Protein AF-A0A930TSE5-F1 (afdb_monomer_lite)

Structure (mmCIF, N/CA/C/O backbone):
data_AF-A0A930TSE5-F1
#
_entry.id   AF-A0A930TSE5-F1
#
loop_
_atom_site.group_PDB
_atom_site.id
_atom_site.type_symbol
_atom_site.label_atom_id
_atom_site.label_alt_id
_atom_site.label_comp_id
_atom_site.label_asym_id
_atom_site.label_entity_id
_atom_site.label_seq_id
_atom_site.pdbx_PDB_ins_code
_atom_site.Cartn_x
_atom_site.Cartn_y
_atom_site.Cartn_z
_atom_site.occupancy
_atom_site.B_iso_or_equiv
_atom_site.auth_seq_id
_atom_site.auth_comp_id
_atom_site.auth_asym_id
_atom_site.auth_atom_id
_atom_site.pdbx_PDB_model_num
ATOM 1 N N . MET A 1 1 ? -31.398 3.972 32.394 1.00 41.81 1 MET A N 1
ATOM 2 C CA . MET A 1 1 ? -30.567 5.090 31.892 1.00 41.81 1 MET A CA 1
ATOM 3 C C . MET A 1 1 ? -29.124 4.857 32.327 1.00 41.81 1 MET A C 1
ATOM 5 O O . MET A 1 1 ? -28.776 5.190 33.451 1.00 41.81 1 MET A O 1
ATOM 9 N N . ALA A 1 2 ? -28.310 4.205 31.492 1.00 46.47 2 ALA A N 1
ATOM 10 C CA . ALA A 1 2 ? -26.888 3.997 31.769 1.00 46.47 2 ALA A CA 1
ATOM 11 C C . ALA A 1 2 ? -26.0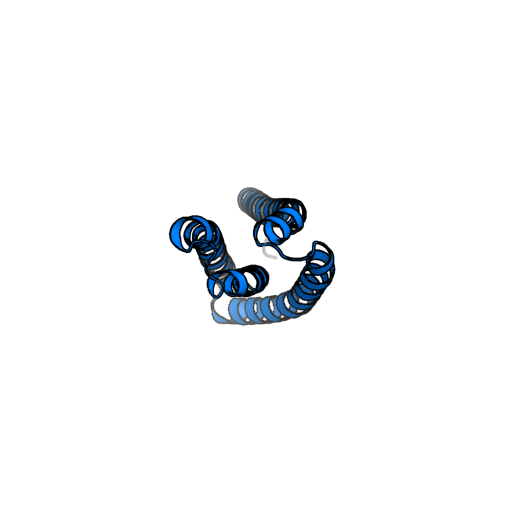93 5.172 31.181 1.00 46.47 2 ALA A C 1
ATOM 13 O O . ALA A 1 2 ? -26.254 5.499 30.006 1.00 46.47 2 ALA A O 1
ATOM 14 N N . ARG A 1 3 ? -25.281 5.841 32.004 1.00 47.66 3 ARG A N 1
ATOM 15 C CA . ARG A 1 3 ? -24.413 6.940 31.567 1.00 47.66 3 ARG A CA 1
ATOM 16 C C . ARG A 1 3 ? -23.347 6.387 30.618 1.00 47.66 3 ARG A C 1
ATOM 18 O O . ARG A 1 3 ? -22.426 5.710 31.063 1.00 47.66 3 ARG A O 1
ATOM 25 N N . MET A 1 4 ? -23.460 6.679 29.325 1.00 54.41 4 MET A N 1
ATOM 26 C CA . MET A 1 4 ? -22.349 6.505 28.392 1.00 54.41 4 MET A CA 1
ATOM 27 C C . MET A 1 4 ? -21.345 7.629 28.658 1.00 54.41 4 MET A C 1
ATOM 29 O O . MET A 1 4 ? -21.477 8.729 28.125 1.00 54.41 4 MET A O 1
ATOM 33 N N . ASN A 1 5 ? -20.365 7.382 29.529 1.00 55.62 5 ASN A N 1
ATOM 34 C CA . ASN A 1 5 ? -19.190 8.242 29.634 1.00 55.62 5 ASN A CA 1
ATOM 35 C C . ASN A 1 5 ? -18.423 8.149 28.305 1.00 55.62 5 ASN A C 1
ATOM 37 O O . ASN A 1 5 ? -17.616 7.244 28.112 1.00 55.62 5 ASN A O 1
ATOM 41 N N . GLY A 1 6 ? -18.702 9.063 27.376 1.00 64.19 6 GLY A N 1
ATOM 42 C CA . GLY A 1 6 ? -18.017 9.189 26.089 1.00 64.19 6 GLY A CA 1
ATOM 43 C C . GLY A 1 6 ? -16.606 9.757 26.241 1.00 64.19 6 GLY A C 1
ATOM 44 O O . GLY A 1 6 ? -16.307 10.821 25.709 1.00 64.19 6 GLY A O 1
ATOM 45 N N . GLN A 1 7 ? -15.742 9.089 27.008 1.00 76.12 7 GLN A N 1
ATOM 46 C CA . GLN A 1 7 ? -14.323 9.426 27.042 1.00 76.12 7 GLN A CA 1
ATOM 47 C C . GLN A 1 7 ? -13.678 8.917 25.753 1.00 76.12 7 GLN A C 1
ATOM 49 O O . GLN A 1 7 ? -13.564 7.715 25.525 1.00 76.12 7 GLN A O 1
ATOM 54 N N . ILE A 1 8 ? -13.286 9.854 24.893 1.00 78.31 8 ILE A N 1
ATOM 55 C CA . ILE A 1 8 ? -12.527 9.565 23.677 1.00 78.31 8 ILE A CA 1
ATOM 56 C C . ILE A 1 8 ? -11.220 8.884 24.089 1.00 78.31 8 ILE A C 1
ATOM 58 O O . ILE A 1 8 ? -10.443 9.423 24.879 1.00 78.31 8 ILE A O 1
ATOM 62 N N . LEU A 1 9 ? -10.967 7.698 23.537 1.00 83.75 9 LEU A N 1
ATOM 63 C CA . LEU A 1 9 ? -9.733 6.947 23.754 1.00 83.75 9 LEU A CA 1
ATOM 64 C C . LEU A 1 9 ? -8.613 7.552 22.900 1.00 83.75 9 LEU A C 1
ATOM 66 O O . LEU A 1 9 ? -8.210 6.989 21.886 1.00 83.75 9 LEU A O 1
ATOM 70 N N . TRP A 1 10 ? -8.116 8.721 23.309 1.00 86.81 10 TRP A N 1
ATOM 71 C CA . TRP A 1 10 ? -7.123 9.504 22.566 1.00 86.81 10 TRP A CA 1
ATOM 72 C C . TRP A 1 10 ? -5.882 8.704 22.170 1.00 86.81 10 TRP A C 1
ATOM 74 O O . TRP A 1 10 ? -5.376 8.883 21.069 1.00 86.81 10 TRP A O 1
ATOM 84 N N . LEU A 1 11 ? -5.430 7.772 23.013 1.00 84.81 11 LEU A N 1
ATOM 85 C CA . LEU A 1 11 ? -4.296 6.907 22.686 1.00 84.81 11 LEU A CA 1
ATOM 86 C C . LEU A 1 11 ? -4.570 6.011 21.465 1.00 84.81 11 LEU A C 1
ATOM 88 O O . LEU A 1 11 ? -3.692 5.829 20.628 1.00 84.81 11 LEU A O 1
ATOM 92 N N . GLN A 1 12 ? -5.793 5.487 21.329 1.00 82.00 12 GLN A N 1
ATOM 93 C CA . GLN A 1 12 ? -6.185 4.689 20.163 1.00 82.00 12 GLN A CA 1
ATOM 94 C C . GLN A 1 12 ? -6.314 5.560 18.914 1.00 82.00 12 GLN A C 1
ATOM 96 O O . GLN A 1 12 ? -5.891 5.145 17.841 1.00 82.00 12 GLN A O 1
ATOM 101 N N . VAL A 1 13 ? -6.842 6.780 19.058 1.00 86.44 13 VAL A N 1
ATOM 102 C CA . VAL A 1 13 ? -6.933 7.749 17.955 1.00 86.44 13 VAL A CA 1
ATOM 103 C C . VAL A 1 13 ? -5.541 8.079 17.419 1.00 86.44 13 VAL A C 1
ATOM 105 O O . VAL A 1 13 ? -5.310 7.965 16.220 1.00 86.44 13 VAL A O 1
ATOM 108 N N . TRP A 1 14 ? -4.591 8.403 18.300 1.00 89.62 14 TRP A N 1
ATOM 109 C CA . TRP A 1 14 ? -3.199 8.644 17.913 1.00 89.62 14 TRP A CA 1
ATOM 110 C C . TRP A 1 14 ? -2.547 7.412 17.280 1.00 89.62 14 TRP A C 1
ATOM 112 O O . TRP A 1 14 ? -1.845 7.550 16.281 1.00 89.62 14 TRP A O 1
ATOM 122 N N . GLY A 1 15 ? -2.819 6.211 17.800 1.00 88.38 15 GLY A N 1
ATOM 123 C CA . GLY A 1 15 ? -2.357 4.961 17.194 1.00 88.38 15 GLY A CA 1
ATOM 124 C C . GLY A 1 15 ? -2.856 4.780 15.757 1.00 88.38 15 GLY A C 1
ATOM 125 O O . GLY A 1 15 ? -2.061 4.494 14.866 1.00 88.38 15 GLY A O 1
ATOM 126 N N . LEU A 1 16 ? -4.148 5.017 15.510 1.00 86.00 16 LEU A N 1
ATOM 127 C CA . LEU A 1 16 ? -4.735 4.945 14.168 1.00 86.00 16 LEU A CA 1
ATOM 128 C C . LEU A 1 16 ? -4.144 6.000 13.225 1.00 86.00 16 LEU A C 1
ATOM 130 O O . LEU A 1 16 ? -3.836 5.681 12.079 1.00 86.00 16 LEU A O 1
ATOM 134 N N . VAL A 1 17 ? -3.935 7.229 13.709 1.00 91.12 17 VAL A N 1
ATOM 135 C CA . VAL A 1 17 ? -3.305 8.302 12.922 1.00 91.12 17 VAL A CA 1
ATOM 136 C C . VAL A 1 17 ? -1.883 7.923 12.512 1.00 91.12 17 VAL A C 1
ATOM 138 O O . VAL A 1 17 ? -1.518 8.117 11.356 1.00 91.12 17 VAL A O 1
ATOM 141 N N . LEU A 1 18 ? -1.088 7.358 13.424 1.00 91.56 18 LEU A N 1
ATOM 142 C CA . LEU A 1 18 ? 0.280 6.934 13.117 1.00 91.56 18 LEU A CA 1
ATOM 143 C C . LEU A 1 18 ? 0.313 5.807 12.083 1.00 91.56 18 LEU A C 1
ATOM 145 O O . LEU A 1 18 ? 1.106 5.871 11.146 1.00 91.56 18 LEU A O 1
ATOM 149 N N . VAL A 1 19 ? -0.561 4.807 12.224 1.00 86.06 19 VAL A N 1
ATOM 150 C CA . VAL A 1 19 ? -0.658 3.700 11.261 1.00 86.06 19 VAL A CA 1
ATOM 151 C C . VAL A 1 19 ? -1.066 4.221 9.883 1.00 86.06 19 VAL A C 1
ATOM 153 O O . VAL A 1 19 ? -0.387 3.936 8.900 1.00 86.06 19 VAL A O 1
ATOM 156 N N . GLN A 1 20 ? -2.110 5.051 9.805 1.00 89.69 20 GLN A N 1
ATOM 157 C CA . GLN A 1 20 ? -2.546 5.635 8.536 1.00 89.69 20 GLN A CA 1
ATOM 158 C C . GLN A 1 20 ? -1.466 6.529 7.917 1.00 89.69 20 GLN A C 1
ATOM 160 O O . GLN A 1 20 ? -1.251 6.500 6.706 1.00 89.69 20 GLN A O 1
ATOM 165 N N . GLY A 1 21 ? -0.762 7.304 8.744 1.00 91.31 21 GLY A N 1
ATOM 166 C CA . GLY A 1 21 ? 0.354 8.138 8.310 1.00 91.31 21 GLY A CA 1
ATOM 167 C C . GLY A 1 21 ? 1.495 7.315 7.714 1.00 91.31 21 GLY A C 1
ATOM 168 O O . GLY A 1 21 ? 2.013 7.675 6.661 1.00 91.31 21 GLY A O 1
ATOM 169 N N . ALA A 1 22 ? 1.851 6.186 8.332 1.00 87.88 22 ALA A N 1
ATOM 170 C CA . ALA A 1 22 ? 2.873 5.280 7.813 1.00 87.88 22 ALA A CA 1
ATOM 171 C C . ALA A 1 22 ? 2.472 4.651 6.466 1.00 87.88 22 ALA A C 1
ATOM 173 O O . ALA A 1 22 ? 3.292 4.606 5.546 1.00 87.88 22 ALA A O 1
ATOM 174 N N . ILE A 1 23 ? 1.212 4.224 6.319 1.00 84.62 23 ILE A N 1
ATOM 175 C CA . ILE A 1 23 ? 0.685 3.681 5.055 1.00 84.62 23 ILE A CA 1
ATOM 176 C C . ILE A 1 23 ? 0.753 4.749 3.954 1.00 84.62 23 ILE A C 1
ATOM 178 O O . ILE A 1 23 ? 1.320 4.508 2.888 1.00 84.62 23 ILE A O 1
ATOM 182 N N . ALA A 1 24 ? 0.259 5.959 4.234 1.00 88.62 24 ALA A N 1
ATOM 183 C CA . ALA A 1 24 ? 0.276 7.068 3.282 1.00 88.62 24 ALA A CA 1
ATOM 184 C C . ALA A 1 24 ? 1.704 7.477 2.884 1.00 88.62 24 ALA A C 1
ATOM 186 O O . ALA A 1 24 ? 1.981 7.689 1.703 1.00 88.62 24 ALA A O 1
ATOM 187 N N . LEU A 1 25 ? 2.626 7.547 3.849 1.00 88.69 25 LEU A N 1
ATOM 188 C CA . LEU A 1 25 ? 4.035 7.847 3.592 1.00 88.69 25 LEU A CA 1
ATOM 189 C C . 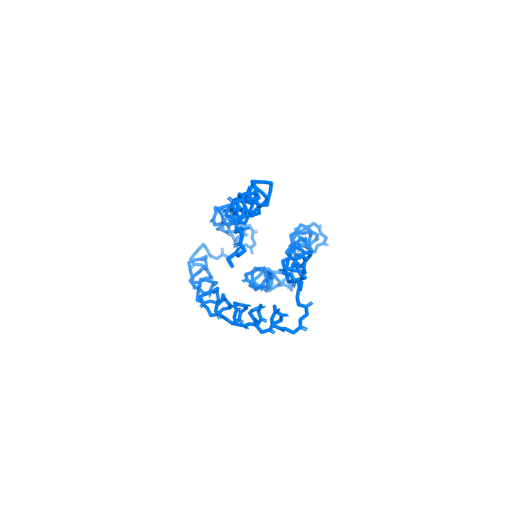LEU A 1 25 ? 4.660 6.799 2.660 1.00 88.69 25 LEU A C 1
ATOM 191 O O . LEU A 1 25 ? 5.334 7.158 1.696 1.00 88.69 25 LEU A O 1
ATOM 195 N N . THR A 1 26 ? 4.407 5.516 2.926 1.00 85.19 26 THR A N 1
ATOM 196 C CA . THR A 1 26 ? 4.927 4.409 2.111 1.00 85.19 26 THR A CA 1
ATOM 197 C C . THR A 1 26 ? 4.413 4.502 0.675 1.00 85.19 26 THR A C 1
ATOM 199 O O . THR A 1 26 ? 5.202 4.384 -0.259 1.00 85.19 26 THR A O 1
ATOM 202 N N . TRP A 1 27 ? 3.126 4.806 0.488 1.00 85.69 27 TRP A N 1
ATOM 203 C CA . TRP A 1 27 ? 2.527 4.998 -0.835 1.00 85.69 27 TRP A CA 1
ATOM 204 C C . TRP A 1 27 ? 3.156 6.161 -1.618 1.00 85.69 27 TRP A C 1
ATOM 206 O O . TRP A 1 27 ? 3.450 6.025 -2.808 1.00 85.69 27 TRP A O 1
ATOM 216 N N . VAL A 1 28 ? 3.407 7.298 -0.959 1.00 89.31 28 VAL A N 1
ATOM 217 C CA . VAL A 1 28 ? 4.059 8.457 -1.592 1.00 89.31 28 VAL A CA 1
ATOM 218 C C . VAL A 1 28 ? 5.485 8.116 -2.016 1.00 89.31 28 VAL A C 1
ATOM 220 O O . VAL A 1 28 ? 5.861 8.382 -3.156 1.00 89.31 28 VAL A O 1
ATOM 223 N N . ILE A 1 29 ? 6.269 7.501 -1.125 1.00 86.56 29 ILE A N 1
ATOM 224 C CA . ILE A 1 29 ? 7.638 7.066 -1.432 1.00 86.56 29 ILE A CA 1
ATOM 225 C C . ILE A 1 29 ? 7.613 6.101 -2.620 1.00 86.56 29 ILE A C 1
ATOM 227 O O . ILE A 1 29 ? 8.354 6.290 -3.580 1.00 86.56 29 ILE A O 1
ATOM 231 N N . TYR A 1 30 ? 6.719 5.116 -2.602 1.00 83.00 30 TYR A N 1
ATOM 232 C CA . TYR A 1 30 ? 6.573 4.159 -3.690 1.00 83.00 30 TYR A CA 1
ATOM 233 C C . TYR A 1 30 ? 6.320 4.839 -5.044 1.00 83.00 30 TYR A C 1
ATOM 235 O O . TYR A 1 30 ? 7.056 4.595 -5.998 1.00 83.00 30 TYR A O 1
ATOM 243 N N . ASN A 1 31 ? 5.352 5.757 -5.115 1.00 86.25 31 ASN A N 1
ATOM 244 C CA . ASN A 1 31 ? 5.027 6.475 -6.352 1.00 86.25 31 ASN A CA 1
ATOM 245 C C . ASN A 1 31 ? 6.211 7.284 -6.900 1.00 86.25 31 ASN A C 1
ATOM 247 O O . ASN A 1 31 ? 6.384 7.365 -8.115 1.00 86.25 31 ASN A O 1
ATOM 251 N N . LEU A 1 32 ? 7.028 7.865 -6.017 1.00 86.19 32 LEU A N 1
ATOM 252 C CA . LEU A 1 32 ? 8.204 8.642 -6.412 1.00 86.19 32 LEU A CA 1
ATOM 253 C C . LEU A 1 32 ? 9.317 7.757 -6.985 1.00 86.19 32 LEU A C 1
ATOM 255 O O . LEU A 1 32 ? 9.921 8.121 -7.989 1.00 86.19 32 LEU A O 1
ATOM 259 N N . TYR A 1 33 ? 9.575 6.597 -6.377 1.00 83.75 33 TYR A N 1
ATOM 260 C CA . TYR A 1 33 ? 10.706 5.739 -6.747 1.00 83.75 33 TYR A CA 1
ATOM 261 C C . TYR A 1 33 ? 10.362 4.630 -7.750 1.00 83.75 33 TYR A C 1
ATOM 263 O O . TYR A 1 33 ? 11.273 4.007 -8.293 1.00 83.75 33 TYR A O 1
ATOM 271 N N . LEU A 1 34 ? 9.082 4.376 -8.039 1.00 82.81 34 LEU A N 1
ATOM 272 C CA . LEU A 1 34 ? 8.657 3.311 -8.953 1.00 82.81 34 LEU A CA 1
ATOM 273 C C . LEU A 1 34 ? 9.274 3.456 -10.353 1.00 82.81 34 LEU A C 1
ATOM 275 O O . LEU A 1 34 ? 9.785 2.484 -10.914 1.00 82.81 34 LEU A O 1
ATOM 279 N N . ALA A 1 35 ? 9.242 4.666 -10.918 1.00 82.56 35 ALA A N 1
ATOM 280 C CA . ALA A 1 35 ? 9.800 4.933 -12.242 1.00 82.56 35 ALA A CA 1
ATOM 281 C C . ALA A 1 35 ? 11.322 4.713 -12.270 1.00 82.56 35 ALA A C 1
ATOM 283 O O . ALA A 1 35 ? 11.835 4.048 -13.173 1.00 82.56 35 ALA A O 1
ATOM 284 N N . ASP A 1 36 ? 12.035 5.198 -11.250 1.00 81.38 36 ASP A N 1
ATOM 285 C CA . ASP A 1 36 ? 13.482 5.009 -11.114 1.00 81.38 36 ASP A CA 1
ATOM 286 C C . ASP A 1 36 ? 13.845 3.527 -10.958 1.00 81.38 36 ASP A C 1
ATOM 288 O O . ASP A 1 36 ? 14.795 3.052 -11.580 1.00 81.38 36 ASP A O 1
ATOM 292 N N . LEU A 1 37 ? 13.049 2.763 -10.207 1.00 77.56 37 LEU A N 1
ATOM 293 C CA . LEU A 1 37 ? 13.225 1.321 -10.068 1.00 77.56 37 LEU A CA 1
ATOM 294 C C . LEU A 1 37 ? 13.048 0.616 -11.423 1.00 77.56 37 LEU A C 1
ATOM 296 O O . LEU A 1 37 ? 13.896 -0.167 -11.838 1.00 77.56 37 LEU A O 1
ATOM 300 N N . LEU A 1 38 ? 11.987 0.931 -12.171 1.00 77.88 38 LEU A N 1
ATOM 301 C CA . LEU A 1 38 ? 11.742 0.347 -13.495 1.00 77.88 38 LEU A CA 1
ATOM 302 C C . LEU A 1 38 ? 12.897 0.627 -14.470 1.00 77.88 38 LEU A C 1
ATOM 304 O O . LEU A 1 38 ? 13.342 -0.292 -15.165 1.00 77.88 38 LEU A O 1
ATOM 308 N N . THR A 1 39 ? 13.422 1.857 -14.492 1.00 78.12 39 THR A N 1
ATOM 309 C CA . THR A 1 39 ? 14.546 2.213 -15.377 1.00 78.12 39 THR A CA 1
ATOM 310 C C . THR A 1 39 ? 15.848 1.511 -15.009 1.00 78.12 39 THR A C 1
ATOM 312 O O . THR A 1 39 ? 16.535 1.027 -15.910 1.00 78.12 39 THR A O 1
ATOM 315 N N . GLN A 1 40 ? 16.164 1.367 -13.717 1.00 74.38 40 GLN A N 1
ATOM 316 C CA . GLN A 1 40 ? 17.344 0.622 -13.256 1.00 74.38 40 GLN A CA 1
ATOM 317 C C . GLN A 1 40 ? 17.314 -0.847 -13.694 1.00 74.38 40 GLN A C 1
ATOM 319 O O . GLN A 1 40 ? 18.353 -1.431 -13.998 1.00 74.38 40 GLN A O 1
ATOM 324 N N . PHE A 1 41 ? 16.121 -1.432 -13.807 1.00 68.69 41 PHE A N 1
ATOM 325 C CA . PHE A 1 41 ? 15.928 -2.793 -14.309 1.00 68.69 41 PHE A CA 1
ATOM 326 C C . PHE A 1 41 ? 15.752 -2.869 -15.837 1.00 68.69 41 PHE A C 1
ATOM 328 O O . PHE A 1 41 ? 15.477 -3.939 -16.386 1.00 68.69 41 PHE A O 1
ATOM 335 N N . GLY A 1 42 ? 15.944 -1.751 -16.543 1.00 71.00 42 GLY A N 1
ATOM 336 C CA . GLY A 1 42 ? 15.913 -1.648 -18.002 1.00 71.00 42 GLY A CA 1
ATOM 337 C C . GLY A 1 42 ? 14.509 -1.644 -18.608 1.00 71.00 42 GLY A C 1
ATOM 338 O O . GLY A 1 42 ? 14.370 -1.915 -19.805 1.00 71.00 42 GLY A O 1
ATOM 339 N N . PHE A 1 43 ? 13.462 -1.429 -17.807 1.00 74.50 43 PHE A N 1
ATOM 340 C CA . PHE A 1 43 ? 12.088 -1.312 -18.288 1.00 74.50 43 PHE A CA 1
ATOM 341 C C . PHE A 1 43 ? 11.761 0.117 -18.749 1.00 74.50 43 PHE A C 1
ATOM 343 O O . PHE A 1 43 ? 12.321 1.083 -18.229 1.00 74.50 43 PHE A O 1
ATOM 350 N N . PRO A 1 44 ? 10.831 0.277 -19.709 1.00 78.25 44 PRO A N 1
ATOM 351 C CA . PRO A 1 44 ? 10.335 1.591 -20.099 1.00 78.25 44 PRO A CA 1
ATOM 352 C C . PRO A 1 44 ? 9.618 2.285 -18.936 1.00 78.25 44 PRO A C 1
ATOM 354 O O . PRO A 1 44 ? 8.742 1.689 -18.310 1.00 78.25 44 PRO A O 1
ATOM 357 N N . VAL A 1 45 ? 9.895 3.576 -18.726 1.00 78.94 45 VAL A N 1
ATOM 358 C CA . VAL A 1 45 ? 9.170 4.433 -17.759 1.00 78.94 45 VAL A CA 1
ATOM 359 C C . VAL A 1 45 ? 7.659 4.419 -18.011 1.00 78.94 45 VAL A C 1
ATOM 361 O O . VAL A 1 45 ? 6.867 4.476 -17.077 1.00 78.94 45 VAL A O 1
ATOM 364 N N . ALA A 1 46 ? 7.249 4.264 -19.274 1.00 81.19 46 ALA A N 1
ATOM 365 C CA . ALA A 1 46 ? 5.848 4.171 -19.675 1.00 81.19 46 ALA A CA 1
ATOM 366 C C . ALA A 1 46 ? 5.090 2.982 -19.050 1.00 81.19 46 ALA A C 1
ATOM 368 O O . ALA A 1 46 ? 3.863 2.988 -19.069 1.00 81.19 46 ALA A O 1
ATOM 369 N N . LEU A 1 47 ? 5.784 1.980 -18.489 1.00 79.19 47 LEU A N 1
ATOM 370 C CA . LEU A 1 47 ? 5.150 0.880 -17.754 1.00 79.19 47 LEU A CA 1
ATOM 371 C C . LEU A 1 47 ? 4.730 1.263 -16.328 1.00 79.19 47 LEU A C 1
ATOM 373 O O . LEU A 1 47 ? 3.883 0.576 -15.765 1.00 79.19 47 LEU A O 1
ATOM 377 N N . ALA A 1 48 ? 5.246 2.356 -15.756 1.00 81.19 48 ALA A N 1
ATOM 378 C CA . ALA A 1 48 ? 4.864 2.793 -14.411 1.00 81.19 48 ALA A CA 1
ATOM 379 C C . ALA A 1 48 ? 3.380 3.187 -14.339 1.00 81.19 48 ALA A C 1
ATOM 381 O O . ALA A 1 48 ? 2.672 2.805 -13.414 1.00 81.19 48 ALA A O 1
ATOM 382 N N . THR A 1 49 ? 2.887 3.908 -15.351 1.00 83.62 49 THR A N 1
ATOM 383 C CA . THR A 1 49 ? 1.495 4.374 -15.414 1.00 83.62 49 THR A CA 1
ATOM 384 C C . THR A 1 49 ? 0.469 3.232 -15.424 1.00 83.62 49 THR A C 1
ATOM 386 O O . THR A 1 49 ? -0.407 3.241 -14.562 1.00 83.62 49 THR A O 1
ATOM 389 N N . PRO A 1 50 ? 0.531 2.237 -16.335 1.00 84.50 50 PRO A N 1
ATOM 390 C CA . PRO A 1 50 ? -0.421 1.130 -16.320 1.00 84.50 50 PRO A CA 1
ATOM 391 C C . PRO A 1 50 ? -0.294 0.260 -15.063 1.00 84.50 50 PRO A C 1
ATOM 393 O O . PRO A 1 50 ? -1.307 -0.270 -14.615 1.00 84.50 50 PRO A O 1
ATOM 396 N N . LEU A 1 51 ? 0.904 0.141 -14.473 1.00 82.50 51 LEU A N 1
ATOM 397 C CA . LEU A 1 51 ? 1.099 -0.590 -13.218 1.00 82.50 51 LEU A CA 1
ATOM 398 C C . LEU A 1 51 ? 0.361 0.097 -12.061 1.00 82.50 51 LEU A C 1
ATOM 400 O O . LEU A 1 51 ? -0.464 -0.532 -11.408 1.00 82.50 51 LEU A O 1
ATOM 404 N N . LEU A 1 52 ? 0.561 1.406 -11.884 1.00 84.56 52 LEU A N 1
ATOM 405 C CA . LEU A 1 52 ? -0.140 2.190 -10.863 1.00 84.56 52 LEU A CA 1
ATOM 406 C C . LEU A 1 52 ? -1.658 2.161 -11.058 1.00 84.56 52 LEU A C 1
ATOM 408 O O . LEU A 1 52 ? -2.402 2.034 -10.089 1.00 84.56 52 LEU A O 1
ATOM 412 N N . VAL A 1 53 ? -2.143 2.261 -12.300 1.00 87.94 53 VAL A N 1
ATOM 413 C CA . VAL A 1 53 ? -3.585 2.174 -12.586 1.00 87.94 53 VAL A CA 1
ATOM 414 C C . VAL A 1 53 ? -4.139 0.807 -12.183 1.00 87.94 53 VAL A C 1
ATOM 416 O O . VAL A 1 53 ? -5.188 0.745 -11.544 1.00 87.94 53 VAL A O 1
ATOM 419 N N . LEU A 1 54 ? -3.433 -0.278 -12.513 1.00 86.00 54 LEU A N 1
ATOM 420 C CA . LEU A 1 54 ? -3.825 -1.629 -12.116 1.00 86.00 54 LEU A CA 1
ATOM 421 C C . LEU A 1 54 ? -3.860 -1.776 -10.589 1.00 86.00 54 LEU A C 1
ATOM 423 O O . LEU A 1 54 ? -4.834 -2.303 -10.058 1.00 86.00 54 LEU A O 1
ATOM 427 N N . GLU A 1 55 ? -2.843 -1.279 -9.888 1.00 84.31 55 GLU A N 1
ATOM 428 C CA . GLU A 1 55 ? -2.777 -1.313 -8.424 1.00 84.31 55 GLU A CA 1
ATOM 429 C C . GLU A 1 55 ? -3.930 -0.540 -7.775 1.00 84.31 55 GLU A C 1
ATOM 431 O O . GLU A 1 55 ? -4.550 -1.042 -6.844 1.00 84.31 55 GLU A O 1
ATOM 436 N N . ASN A 1 56 ? -4.292 0.634 -8.301 1.00 88.19 56 ASN A N 1
ATOM 437 C CA . ASN A 1 56 ? -5.430 1.402 -7.786 1.00 88.19 56 ASN A CA 1
ATOM 438 C C . ASN A 1 56 ? -6.769 0.679 -8.014 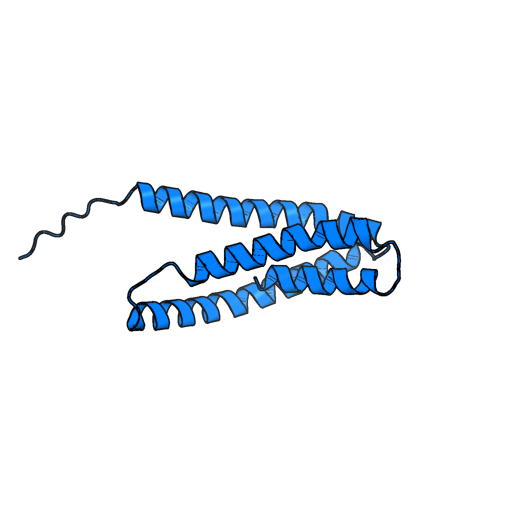1.00 88.19 56 ASN A C 1
ATOM 440 O O . ASN A 1 56 ? -7.644 0.714 -7.151 1.00 88.19 56 ASN A O 1
ATOM 444 N N . ILE A 1 57 ? -6.936 -0.000 -9.155 1.00 88.88 57 ILE A N 1
ATOM 445 C CA . ILE A 1 57 ? -8.124 -0.828 -9.415 1.00 88.88 57 ILE A CA 1
ATOM 446 C C . ILE A 1 57 ? -8.177 -2.003 -8.434 1.00 88.88 57 ILE A C 1
ATOM 448 O O . ILE A 1 57 ? -9.240 -2.292 -7.886 1.00 88.88 57 ILE A O 1
ATOM 452 N N . LEU A 1 58 ? -7.043 -2.669 -8.197 1.00 84.62 58 LEU A N 1
ATOM 453 C CA . LEU A 1 58 ? -6.950 -3.754 -7.221 1.00 84.62 58 LEU A CA 1
ATOM 454 C C . LEU A 1 58 ? -7.294 -3.256 -5.816 1.00 84.62 58 LEU A C 1
ATOM 456 O O . LEU A 1 58 ? -8.143 -3.862 -5.168 1.00 84.62 58 LEU A O 1
ATOM 460 N N . ALA A 1 59 ? -6.721 -2.132 -5.381 1.00 85.44 59 ALA A N 1
ATOM 461 C CA . ALA A 1 59 ? -7.014 -1.523 -4.087 1.00 85.44 59 ALA A CA 1
ATOM 462 C C . ALA A 1 59 ? -8.513 -1.223 -3.931 1.00 85.44 59 ALA A C 1
ATOM 464 O O . ALA A 1 59 ? -9.127 -1.652 -2.956 1.00 85.44 59 ALA A O 1
ATOM 465 N N . ALA A 1 60 ? -9.140 -0.612 -4.942 1.00 86.81 60 ALA A N 1
ATOM 466 C CA . ALA A 1 60 ? -10.571 -0.304 -4.930 1.00 86.81 60 ALA A CA 1
ATOM 467 C C . ALA A 1 60 ? -11.475 -1.548 -4.808 1.00 86.81 60 ALA A C 1
ATOM 469 O O . ALA A 1 60 ? -12.600 -1.449 -4.320 1.00 86.81 60 ALA A O 1
ATOM 470 N N . VAL A 1 61 ? -11.006 -2.720 -5.252 1.00 87.00 61 VAL A N 1
ATOM 471 C CA . VAL A 1 61 ? -11.725 -3.998 -5.115 1.00 87.00 61 VAL A CA 1
ATOM 472 C C . VAL A 1 61 ? 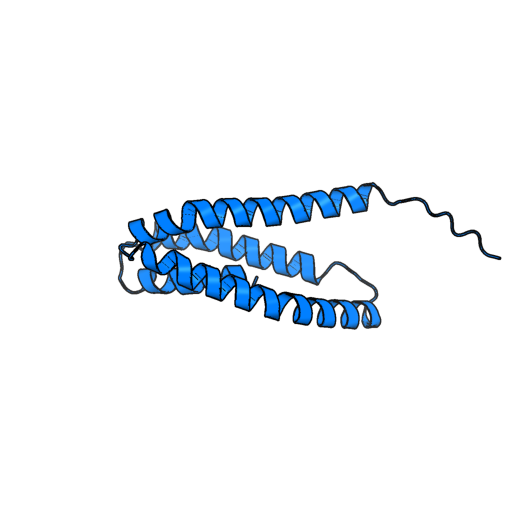-11.410 -4.681 -3.783 1.00 87.00 61 VAL A C 1
ATOM 474 O O . VAL A 1 61 ? -12.308 -5.237 -3.150 1.00 87.00 61 VAL A O 1
ATOM 477 N N . ILE A 1 62 ? -10.154 -4.647 -3.341 1.00 82.75 62 ILE A N 1
ATOM 478 C CA . ILE A 1 62 ? -9.691 -5.324 -2.125 1.00 82.75 62 ILE A CA 1
ATOM 479 C C . ILE A 1 62 ? -10.221 -4.621 -0.872 1.00 82.75 62 ILE A C 1
ATOM 481 O O . ILE A 1 62 ? -10.703 -5.302 0.031 1.00 82.75 62 ILE A O 1
ATOM 485 N N . GLU A 1 63 ? -10.210 -3.287 -0.827 1.00 83.88 63 GLU A N 1
ATOM 486 C CA . GLU A 1 63 ? -10.701 -2.491 0.307 1.00 83.88 63 GLU A CA 1
ATOM 487 C C . GLU A 1 63 ? -12.119 -2.889 0.774 1.00 83.88 63 GLU A C 1
ATOM 489 O O . GLU A 1 63 ? -12.279 -3.212 1.956 1.00 83.88 63 GLU A O 1
ATOM 494 N N . PRO A 1 64 ? -13.155 -2.951 -0.090 1.00 82.81 64 PRO A N 1
ATOM 495 C CA . PRO A 1 64 ? -14.497 -3.352 0.333 1.00 82.81 64 PRO A CA 1
ATOM 496 C C . PRO A 1 64 ? -14.600 -4.839 0.698 1.00 82.81 64 PRO A C 1
ATOM 498 O O . PRO A 1 64 ? -15.355 -5.189 1.608 1.00 82.81 64 PRO A O 1
ATOM 501 N N . ILE A 1 65 ? -13.842 -5.723 0.036 1.00 83.31 65 ILE A N 1
ATOM 502 C CA . ILE A 1 65 ? -13.803 -7.154 0.383 1.00 83.31 65 ILE A CA 1
ATOM 503 C C . ILE A 1 65 ? -13.246 -7.326 1.797 1.00 83.31 65 ILE A C 1
ATOM 505 O O . ILE A 1 65 ? -13.836 -8.032 2.620 1.00 83.31 65 ILE A O 1
ATOM 509 N N . MET A 1 66 ? -12.135 -6.652 2.088 1.00 76.81 66 MET A N 1
ATOM 510 C CA . MET A 1 66 ? -11.470 -6.728 3.381 1.00 76.81 66 MET A CA 1
ATOM 511 C C . MET A 1 66 ? -12.278 -6.028 4.475 1.00 76.81 66 MET A C 1
ATOM 513 O O . MET A 1 66 ? -12.341 -6.537 5.594 1.00 76.81 66 MET A O 1
ATOM 517 N N . GLY A 1 67 ? -12.983 -4.941 4.144 1.00 76.88 67 GLY A N 1
ATOM 518 C CA . GLY A 1 67 ? -13.968 -4.308 5.023 1.00 76.88 67 GLY A CA 1
ATOM 519 C C . GLY A 1 67 ? -15.096 -5.268 5.414 1.00 76.88 67 GLY A C 1
ATOM 520 O O . GLY A 1 67 ? -15.332 -5.492 6.600 1.00 76.88 67 GLY A O 1
ATOM 521 N N . ASN A 1 68 ? -15.719 -5.932 4.435 1.00 79.31 68 ASN A N 1
ATOM 522 C CA . ASN A 1 68 ? -16.786 -6.907 4.686 1.00 79.31 68 ASN A CA 1
ATOM 523 C C . ASN A 1 68 ? -16.293 -8.124 5.498 1.00 79.31 68 ASN A C 1
ATOM 525 O O . ASN A 1 68 ? -16.996 -8.629 6.376 1.00 79.31 68 ASN A O 1
ATOM 529 N N . PHE A 1 69 ? -15.067 -8.592 5.240 1.00 75.31 69 PHE A N 1
ATOM 530 C CA . PHE A 1 69 ? -14.461 -9.683 6.005 1.00 75.31 69 PHE A CA 1
ATOM 531 C C . PHE A 1 69 ? -14.145 -9.271 7.452 1.00 75.31 69 PHE A C 1
ATOM 533 O O . PHE A 1 69 ? -14.441 -10.023 8.386 1.00 75.31 69 PHE A O 1
ATOM 540 N N . SER A 1 70 ? -13.613 -8.060 7.647 1.00 70.00 70 SER A N 1
ATOM 541 C CA . SER A 1 70 ? -13.351 -7.472 8.965 1.00 70.00 70 SER A CA 1
ATOM 542 C C . SER A 1 70 ? -14.635 -7.329 9.783 1.00 70.00 70 SER A C 1
ATOM 544 O O . SER A 1 70 ? -14.672 -7.749 10.942 1.00 70.00 70 SER A O 1
ATOM 546 N N . ASP A 1 71 ? -15.713 -6.827 9.179 1.00 71.06 71 ASP A N 1
ATOM 547 C CA . ASP A 1 71 ? -17.006 -6.656 9.848 1.00 71.06 71 ASP A CA 1
ATOM 548 C C . ASP A 1 71 ? -17.626 -8.002 10.259 1.00 71.06 71 ASP A C 1
ATOM 550 O O . ASP A 1 71 ? -18.138 -8.150 11.377 1.00 71.06 71 ASP A O 1
ATOM 554 N N . GLY A 1 72 ? -17.510 -9.024 9.403 1.00 67.00 72 GLY A N 1
ATOM 555 C CA . GLY A 1 72 ? -17.947 -10.389 9.706 1.00 67.00 72 GLY A CA 1
ATOM 556 C C . GLY A 1 72 ? -17.165 -11.040 10.856 1.00 67.00 72 GLY A C 1
ATOM 557 O O . GLY A 1 72 ? -17.742 -11.752 11.685 1.00 67.00 72 GLY A O 1
ATOM 558 N N . LEU A 1 73 ? -15.861 -10.772 10.953 1.00 59.41 73 LEU A N 1
ATOM 559 C CA . LEU A 1 73 ? -14.997 -11.281 12.024 1.00 59.41 73 LEU A CA 1
ATOM 560 C C . LEU A 1 73 ? -15.139 -10.504 13.329 1.00 59.41 73 LEU A C 1
ATOM 562 O O . LEU A 1 73 ? -15.097 -11.117 14.400 1.00 59.41 73 LEU A O 1
ATOM 566 N N . GLN A 1 74 ? -15.421 -9.202 13.265 1.00 61.25 74 GLN A N 1
ATOM 567 C CA . GLN A 1 74 ? -15.822 -8.422 14.431 1.00 61.25 74 GLN A CA 1
ATOM 568 C C . GLN A 1 74 ? -17.101 -8.995 15.058 1.00 61.25 74 GLN A C 1
ATOM 570 O O . GLN A 1 74 ? -17.184 -9.085 16.284 1.00 61.25 74 GLN A O 1
ATOM 575 N N . HIS A 1 75 ? -18.050 -9.454 14.235 1.00 60.06 75 HIS A N 1
ATOM 576 C CA . HIS A 1 75 ? -19.273 -10.113 14.699 1.00 60.06 75 HIS A CA 1
ATOM 577 C C . HIS A 1 75 ? -19.030 -11.484 15.356 1.00 60.06 75 HIS A C 1
ATOM 579 O O . HIS A 1 75 ? -19.808 -11.882 16.221 1.00 60.06 75 HIS A O 1
ATOM 585 N N . ARG A 1 76 ? -17.977 -12.218 14.959 1.00 56.91 76 ARG A N 1
ATOM 586 C CA . ARG A 1 76 ? -17.714 -13.593 15.433 1.00 56.91 76 ARG A CA 1
ATOM 587 C C . ARG A 1 76 ? -16.683 -13.717 16.554 1.00 56.91 76 ARG A C 1
ATOM 589 O O . ARG A 1 76 ? -16.830 -14.606 17.384 1.00 56.91 76 ARG A O 1
ATOM 596 N N . MET A 1 77 ? -15.639 -12.888 16.576 1.00 55.91 77 MET A N 1
ATOM 597 C CA . MET A 1 77 ? -14.511 -13.042 17.511 1.00 55.91 77 MET A CA 1
ATOM 598 C C . MET A 1 77 ? -14.362 -11.883 18.502 1.00 55.91 77 MET A C 1
ATOM 600 O O . MET A 1 77 ? -13.673 -12.044 19.501 1.00 55.91 77 MET A O 1
ATOM 604 N N . GLY A 1 78 ? -14.990 -10.723 18.272 1.00 56.03 78 GLY A N 1
ATOM 605 C CA . GLY A 1 78 ? -14.931 -9.586 19.202 1.00 56.03 78 GLY A CA 1
ATOM 606 C C . GLY A 1 78 ? -13.563 -8.889 19.319 1.00 56.03 78 GLY A C 1
ATOM 607 O O . GLY A 1 78 ? -13.415 -7.989 20.144 1.00 56.03 78 GLY A O 1
ATOM 608 N N . ILE A 1 79 ? -12.570 -9.254 18.496 1.00 56.44 79 ILE A N 1
ATOM 609 C CA . ILE A 1 79 ? -11.218 -8.667 18.488 1.00 56.44 79 ILE A CA 1
ATOM 610 C C . ILE A 1 79 ? -11.000 -7.924 17.162 1.00 56.44 79 ILE A C 1
ATOM 612 O O . ILE A 1 79 ? -11.162 -8.503 16.094 1.00 56.44 79 ILE A O 1
ATOM 616 N N . ARG A 1 80 ? -10.624 -6.640 17.229 1.00 56.72 80 ARG A N 1
ATOM 617 C CA . ARG A 1 80 ? -10.576 -5.711 16.075 1.00 56.72 80 ARG A CA 1
ATOM 618 C C . ARG A 1 80 ? -9.255 -5.690 15.289 1.00 56.72 80 ARG A C 1
ATOM 620 O O . ARG A 1 80 ? -9.189 -5.063 14.244 1.00 56.72 80 ARG A O 1
ATOM 627 N N . PHE A 1 81 ? -8.196 -6.328 15.793 1.00 61.28 81 PHE A N 1
ATOM 628 C CA . PHE A 1 81 ? -6.820 -6.109 15.317 1.00 61.28 81 PHE A CA 1
ATOM 629 C C . PHE A 1 81 ? -6.075 -7.255 14.591 1.00 61.28 81 PHE A C 1
ATOM 631 O O . PHE A 1 81 ? -4.956 -6.991 14.148 1.00 61.28 81 PHE A O 1
ATOM 638 N N . PRO A 1 82 ? -6.595 -8.491 14.411 1.00 64.12 82 PRO A N 1
ATOM 639 C CA . PRO A 1 82 ? -5.771 -9.560 13.838 1.00 64.12 82 PRO A CA 1
ATOM 640 C C . PRO A 1 82 ? -5.413 -9.323 12.359 1.00 64.12 82 PRO A C 1
ATOM 642 O O . PRO A 1 82 ? -4.309 -9.665 11.947 1.00 64.12 82 PRO A O 1
ATOM 645 N N . PHE A 1 83 ? -6.286 -8.675 11.579 1.00 63.25 83 PHE A N 1
ATOM 646 C CA . PHE A 1 83 ? -6.032 -8.392 10.159 1.00 63.25 83 PHE A CA 1
ATOM 647 C C . PHE A 1 83 ? -4.963 -7.332 9.928 1.00 63.25 83 PHE A C 1
ATOM 649 O O . PHE A 1 83 ? -4.086 -7.528 9.095 1.00 63.25 83 PHE A O 1
ATOM 656 N N . ILE A 1 84 ? -4.992 -6.248 10.708 1.00 66.19 84 ILE A N 1
ATOM 657 C CA . ILE A 1 84 ? -4.006 -5.164 10.604 1.00 66.19 84 ILE A CA 1
ATOM 658 C C . ILE A 1 84 ? -2.607 -5.690 10.946 1.00 66.19 84 ILE A C 1
ATOM 660 O O . ILE A 1 84 ? -1.635 -5.365 10.270 1.00 66.19 84 ILE A O 1
ATOM 664 N N . ALA A 1 85 ? -2.502 -6.540 11.974 1.00 70.38 85 ALA A N 1
ATOM 665 C CA . ALA A 1 85 ? -1.236 -7.162 12.348 1.00 70.38 85 ALA A CA 1
ATOM 666 C C . ALA A 1 85 ? -0.711 -8.105 11.252 1.00 70.38 85 ALA A C 1
ATOM 668 O O . ALA A 1 85 ? 0.480 -8.081 10.951 1.00 70.38 85 ALA A O 1
ATOM 669 N N . LEU A 1 86 ? -1.590 -8.900 10.632 1.00 73.38 86 LEU A N 1
ATOM 670 C CA . LEU A 1 86 ? -1.211 -9.807 9.548 1.00 73.38 86 LEU A CA 1
ATOM 671 C C . LEU A 1 86 ? -0.737 -9.042 8.300 1.00 73.38 86 LEU A C 1
ATOM 673 O O . LEU A 1 86 ? 0.321 -9.369 7.765 1.00 73.38 86 LEU A O 1
ATOM 677 N N . GLY A 1 87 ? -1.475 -8.002 7.892 1.00 67.88 87 GLY A N 1
ATOM 678 C CA . GLY A 1 87 ? -1.108 -7.127 6.773 1.00 67.88 87 GLY A CA 1
ATOM 679 C C . GLY A 1 87 ? 0.228 -6.424 7.015 1.00 67.88 87 GLY A C 1
ATOM 680 O O . GLY A 1 87 ? 1.117 -6.482 6.175 1.00 67.88 87 GLY A O 1
ATOM 681 N N . MET A 1 88 ? 0.459 -5.886 8.220 1.00 75.31 88 MET A N 1
ATOM 682 C CA . MET A 1 88 ? 1.761 -5.298 8.573 1.00 75.31 88 MET A CA 1
ATOM 683 C C . MET A 1 88 ? 2.922 -6.295 8.480 1.00 75.31 88 MET A C 1
ATOM 685 O O . MET A 1 88 ? 4.004 -5.931 8.018 1.00 75.31 88 MET A O 1
ATOM 689 N N . ILE A 1 89 ? 2.728 -7.542 8.917 1.00 78.81 89 ILE A N 1
ATOM 690 C CA . ILE A 1 89 ? 3.768 -8.577 8.834 1.00 78.81 89 ILE A CA 1
ATOM 691 C C . ILE A 1 89 ? 4.056 -8.925 7.367 1.00 78.81 89 ILE A C 1
ATOM 693 O O . ILE A 1 89 ? 5.224 -9.016 6.987 1.00 78.81 89 ILE A O 1
ATOM 697 N N . LEU A 1 90 ? 3.017 -9.072 6.540 1.00 75.69 90 LEU A N 1
ATOM 698 C CA . LEU A 1 90 ? 3.144 -9.346 5.105 1.00 75.69 90 LEU A CA 1
ATOM 699 C C . LEU A 1 90 ? 3.812 -8.188 4.352 1.00 75.69 90 LEU A C 1
ATOM 701 O O . LEU A 1 90 ? 4.751 -8.420 3.588 1.00 75.69 90 LEU A O 1
ATOM 705 N N . ALA A 1 91 ? 3.392 -6.951 4.616 1.00 76.19 91 ALA A N 1
ATOM 706 C CA . ALA A 1 91 ? 3.973 -5.750 4.029 1.00 76.19 91 ALA A CA 1
ATOM 707 C C . ALA A 1 91 ? 5.451 -5.601 4.416 1.00 76.19 91 ALA A C 1
ATOM 709 O O . ALA A 1 91 ? 6.293 -5.373 3.549 1.00 76.19 91 ALA A O 1
ATOM 710 N N . SER A 1 92 ? 5.787 -5.811 5.694 1.00 79.12 92 SER A N 1
ATOM 711 C CA . SER A 1 92 ? 7.170 -5.792 6.188 1.00 79.12 92 SER A CA 1
ATOM 712 C C . SER A 1 92 ? 8.028 -6.879 5.530 1.00 79.12 92 SER A C 1
ATOM 714 O O . SER A 1 92 ? 9.135 -6.603 5.066 1.00 79.12 92 SER A O 1
ATOM 716 N N . ALA A 1 93 ? 7.498 -8.098 5.394 1.00 77.31 93 ALA A N 1
ATOM 717 C CA . ALA A 1 93 ? 8.187 -9.187 4.707 1.00 77.31 93 ALA A CA 1
ATOM 718 C C . ALA A 1 93 ? 8.444 -8.868 3.223 1.00 77.31 93 ALA A C 1
ATOM 720 O O . ALA A 1 93 ? 9.548 -9.111 2.731 1.00 77.31 93 ALA A O 1
ATOM 721 N N . CYS A 1 94 ? 7.475 -8.265 2.524 1.00 71.88 94 CYS A N 1
ATOM 722 C CA . CYS A 1 94 ? 7.653 -7.816 1.140 1.00 71.88 94 CYS A CA 1
ATOM 723 C C . CYS A 1 94 ? 8.711 -6.711 1.038 1.00 71.88 94 CYS A C 1
ATOM 725 O O . CYS A 1 94 ? 9.597 -6.789 0.188 1.00 71.88 94 CYS A O 1
ATOM 727 N N . PHE A 1 95 ? 8.680 -5.725 1.939 1.00 70.50 95 PHE A N 1
ATOM 728 C CA . PHE A 1 95 ? 9.625 -4.606 1.936 1.00 70.50 95 PHE A CA 1
ATOM 729 C C . PHE A 1 95 ? 11.069 -5.033 2.223 1.00 70.50 95 PHE A C 1
ATOM 731 O O . PHE A 1 95 ? 11.998 -4.447 1.675 1.00 70.50 95 PHE A O 1
ATOM 738 N N . ILE A 1 96 ? 11.267 -6.070 3.040 1.00 74.88 96 ILE A N 1
ATOM 739 C CA . ILE A 1 96 ? 12.580 -6.693 3.274 1.00 74.88 96 ILE A CA 1
ATOM 740 C C . ILE A 1 96 ? 12.989 -7.572 2.079 1.00 74.88 96 ILE A C 1
ATOM 742 O O . ILE A 1 96 ? 14.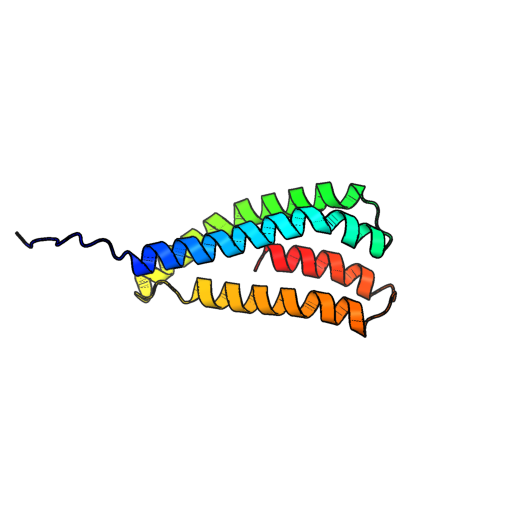168 -7.637 1.723 1.00 74.88 96 ILE A O 1
ATOM 746 N N . GLY A 1 97 ? 12.020 -8.218 1.426 1.00 66.31 97 GLY A N 1
ATOM 747 C CA . GLY A 1 97 ? 12.237 -9.0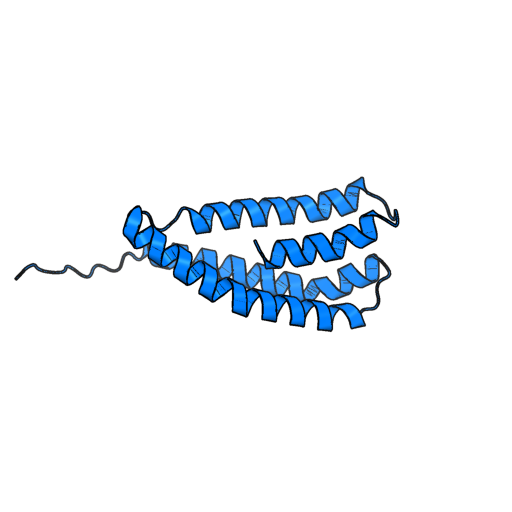50 0.244 1.00 66.31 97 GLY A CA 1
ATOM 748 C C . GLY A 1 97 ? 12.753 -8.270 -0.968 1.00 66.31 97 GLY A C 1
ATOM 749 O O . GLY A 1 97 ? 13.624 -8.770 -1.675 1.00 66.31 97 GLY A O 1
ATOM 750 N N . ILE A 1 98 ? 12.287 -7.033 -1.177 1.00 64.12 98 ILE A N 1
ATOM 751 C CA . ILE A 1 98 ? 12.705 -6.175 -2.301 1.00 64.12 98 ILE A CA 1
ATOM 752 C C . ILE A 1 98 ? 14.240 -6.005 -2.359 1.00 64.12 98 ILE A C 1
ATOM 754 O O . ILE A 1 98 ? 14.840 -6.437 -3.345 1.00 64.12 98 ILE A O 1
ATOM 758 N N . PRO A 1 99 ? 14.928 -5.456 -1.337 1.00 62.94 99 PRO A N 1
ATOM 759 C CA . PRO A 1 99 ? 16.378 -5.293 -1.363 1.00 62.94 99 PRO A CA 1
ATOM 760 C C . PRO A 1 99 ? 17.127 -6.628 -1.315 1.00 62.94 99 PRO A C 1
ATOM 762 O O . PRO A 1 99 ? 18.203 -6.720 -1.897 1.00 62.94 99 PRO A O 1
ATOM 765 N N . ALA A 1 100 ? 16.575 -7.679 -0.697 1.00 64.44 100 ALA A N 1
ATOM 766 C CA . ALA A 1 100 ? 17.189 -9.007 -0.740 1.00 64.44 100 ALA A CA 1
ATOM 767 C C . ALA A 1 100 ? 17.252 -9.548 -2.180 1.00 64.44 100 ALA A C 1
ATOM 769 O O . ALA A 1 100 ? 18.284 -10.058 -2.613 1.00 64.44 100 ALA A O 1
ATOM 770 N N . VAL A 1 101 ? 16.189 -9.366 -2.963 1.00 60.09 101 VAL A N 1
ATOM 771 C CA . VAL A 1 101 ? 16.178 -9.716 -4.387 1.00 60.09 101 VAL A CA 1
ATOM 772 C C . VAL A 1 101 ? 17.191 -8.852 -5.147 1.00 60.09 101 VAL A C 1
ATOM 774 O O . VAL A 1 101 ? 18.043 -9.397 -5.845 1.00 60.09 101 VAL A O 1
ATOM 777 N N . VAL A 1 102 ? 17.187 -7.530 -4.948 1.00 59.75 102 VAL A N 1
ATOM 778 C CA . VAL A 1 102 ? 18.115 -6.610 -5.637 1.00 59.75 102 VAL A CA 1
ATOM 779 C C . VAL A 1 102 ? 19.591 -6.905 -5.329 1.00 59.75 102 VAL A C 1
ATOM 781 O O . VAL A 1 102 ? 20.420 -6.869 -6.237 1.00 59.75 102 VAL A O 1
ATOM 784 N N . VAL A 1 103 ? 19.931 -7.217 -4.076 1.00 63.19 103 VAL A N 1
ATOM 785 C CA . VAL A 1 103 ? 21.319 -7.424 -3.630 1.00 63.19 103 VAL A CA 1
ATOM 786 C C . VAL A 1 103 ? 21.842 -8.817 -3.991 1.00 63.19 103 VAL A C 1
ATOM 788 O O . VAL A 1 103 ? 23.003 -8.940 -4.379 1.00 63.19 103 VAL A O 1
ATOM 791 N N . PHE A 1 104 ? 21.017 -9.866 -3.890 1.00 59.72 104 PHE A N 1
ATOM 792 C CA . PHE A 1 104 ? 21.479 -11.249 -4.077 1.00 59.72 104 PHE A CA 1
ATOM 793 C C . PHE A 1 104 ? 21.257 -11.814 -5.490 1.00 59.72 104 PHE A C 1
ATOM 795 O O . PHE A 1 104 ? 21.927 -12.777 -5.858 1.00 59.72 104 PHE A O 1
ATOM 802 N N . GLY A 1 105 ? 20.338 -11.264 -6.293 1.00 53.75 105 GLY A N 1
ATOM 803 C CA . GLY A 1 105 ? 19.879 -11.937 -7.516 1.00 53.75 105 GLY A CA 1
ATOM 804 C C . GLY A 1 105 ? 20.598 -11.586 -8.827 1.00 53.75 105 GLY A C 1
ATOM 805 O O . GLY A 1 105 ? 20.410 -12.295 -9.822 1.00 53.75 105 GLY A O 1
ATOM 806 N N . GLY A 1 106 ? 21.423 -10.533 -8.856 1.00 57.19 106 GLY A N 1
ATOM 807 C CA . GLY A 1 106 ? 22.078 -10.049 -10.081 1.00 57.19 106 GLY A CA 1
ATOM 808 C C . GLY A 1 106 ? 21.093 -9.693 -11.212 1.00 57.19 106 GLY A C 1
ATOM 809 O O . GLY A 1 106 ? 19.896 -9.958 -11.148 1.00 57.19 106 GLY A O 1
ATOM 810 N N . THR A 1 107 ? 21.582 -9.108 -12.304 1.00 52.75 107 THR A N 1
ATOM 811 C CA . THR A 1 107 ? 20.813 -8.783 -13.529 1.00 52.75 107 THR A CA 1
ATOM 812 C C . THR A 1 107 ? 20.396 -10.034 -14.329 1.00 52.75 107 THR A C 1
ATOM 814 O O . THR A 1 107 ? 20.406 -10.054 -15.558 1.00 52.75 107 THR A O 1
ATOM 817 N N . SER A 1 108 ? 20.043 -11.124 -13.645 1.00 52.31 108 SER A N 1
ATOM 818 C CA . SER A 1 108 ? 19.558 -12.355 -14.254 1.00 52.31 108 SER A CA 1
ATOM 819 C C . SER A 1 108 ? 18.102 -12.174 -14.708 1.00 52.31 108 SER A C 1
ATOM 821 O O . SER A 1 108 ? 17.244 -11.682 -13.974 1.00 52.31 108 SER A O 1
ATOM 823 N N . GLY A 1 109 ? 17.809 -12.543 -15.958 1.00 57.78 109 GLY A N 1
ATOM 824 C CA . GLY A 1 109 ? 16.524 -12.256 -16.611 1.00 57.78 109 GLY A CA 1
ATOM 825 C C . GLY A 1 109 ? 15.281 -12.787 -15.883 1.00 57.78 109 GLY A C 1
ATOM 826 O O . GLY A 1 109 ? 14.215 -12.205 -16.035 1.00 57.78 109 GLY A O 1
ATOM 827 N N . LEU A 1 110 ? 15.408 -13.830 -15.054 1.00 57.00 110 LEU A N 1
ATOM 828 C CA . LEU A 1 110 ? 14.327 -14.351 -14.201 1.00 57.00 110 LEU A CA 1
ATOM 829 C C . LEU A 1 110 ? 13.968 -13.397 -13.054 1.00 57.00 110 LEU A C 1
ATOM 831 O O . LEU A 1 110 ? 12.795 -13.211 -12.739 1.00 57.00 110 LEU A O 1
ATOM 835 N N . LEU A 1 111 ? 14.965 -12.739 -12.466 1.00 58.22 111 LEU A N 1
ATOM 836 C CA . LEU A 1 111 ? 14.777 -11.802 -11.363 1.00 58.22 111 LEU A CA 1
ATOM 837 C C . LEU A 1 111 ? 14.071 -10.514 -11.809 1.00 58.22 111 LEU A C 1
ATOM 839 O O . LEU A 1 111 ? 13.271 -9.934 -11.078 1.00 58.22 111 LEU A O 1
ATOM 843 N N . ARG A 1 112 ? 14.308 -10.117 -13.062 1.00 59.16 112 ARG A N 1
ATOM 844 C CA . ARG A 1 112 ? 13.646 -8.986 -13.720 1.00 59.16 112 ARG A CA 1
ATOM 845 C C . ARG A 1 112 ? 12.120 -9.163 -13.821 1.00 59.16 112 ARG A C 1
ATOM 847 O O . ARG A 1 112 ? 11.402 -8.168 -13.815 1.00 59.16 112 ARG A O 1
ATOM 854 N N . TRP A 1 113 ? 11.625 -10.403 -13.869 1.00 61.12 113 TRP A N 1
ATOM 855 C CA . TRP A 1 113 ? 10.189 -10.726 -13.865 1.00 61.12 113 TRP A CA 1
ATOM 856 C C . TRP A 1 113 ? 9.596 -10.899 -12.462 1.00 61.12 113 TRP A C 1
ATOM 858 O O . TRP A 1 113 ? 8.383 -10.770 -12.300 1.00 61.12 113 TRP A O 1
ATOM 868 N N . LEU A 1 114 ? 10.427 -11.130 -11.440 1.00 66.19 114 LEU A N 1
ATOM 869 C CA . LEU A 1 114 ? 9.974 -11.148 -10.047 1.00 66.19 114 LEU A CA 1
ATOM 870 C C . LEU A 1 114 ? 9.606 -9.749 -9.548 1.00 66.19 114 LEU A C 1
ATOM 872 O O . LEU A 1 114 ? 8.711 -9.630 -8.722 1.00 66.19 114 LEU A O 1
ATOM 876 N N . LEU A 1 115 ? 10.229 -8.694 -10.082 1.00 66.56 115 LEU A N 1
ATOM 877 C CA . LEU A 1 115 ? 9.933 -7.309 -9.708 1.00 66.56 115 LEU A CA 1
ATOM 878 C C . LEU A 1 115 ? 8.459 -6.921 -9.872 1.00 66.56 115 LEU A C 1
ATOM 880 O O . LEU A 1 115 ? 7.848 -6.581 -8.865 1.00 66.56 115 LEU A O 1
ATOM 884 N N . PRO A 1 116 ? 7.847 -7.016 -11.069 1.00 65.88 116 PRO A N 1
ATOM 885 C CA . PRO A 1 116 ? 6.425 -6.720 -11.220 1.00 65.88 116 PRO A CA 1
ATOM 886 C C . PRO A 1 116 ? 5.549 -7.589 -10.310 1.00 65.88 116 PRO A C 1
ATOM 888 O O . PRO A 1 116 ? 4.553 -7.110 -9.783 1.00 65.88 116 PRO A O 1
ATOM 891 N N . GLY A 1 117 ? 5.936 -8.851 -10.086 1.00 71.38 117 GLY A N 1
ATOM 892 C CA . GLY A 1 117 ? 5.226 -9.752 -9.179 1.00 71.38 117 GLY A CA 1
ATOM 893 C C . GLY A 1 117 ? 5.261 -9.282 -7.724 1.00 71.38 117 GLY A C 1
ATOM 894 O O . GLY A 1 117 ? 4.230 -9.285 -7.062 1.00 71.38 117 GLY A O 1
ATOM 895 N N . VAL A 1 118 ? 6.420 -8.835 -7.238 1.00 69.62 118 VAL A N 1
ATOM 896 C CA . VAL A 1 118 ? 6.588 -8.296 -5.879 1.00 69.62 118 VAL A CA 1
ATOM 897 C C . VAL A 1 118 ? 5.881 -6.949 -5.724 1.00 69.62 118 VAL A C 1
ATOM 899 O O . VAL A 1 118 ? 5.283 -6.705 -4.681 1.00 69.62 118 VAL A O 1
ATOM 902 N N . LEU A 1 119 ? 5.892 -6.107 -6.761 1.00 70.38 119 LEU A N 1
ATOM 903 C CA . LEU A 1 119 ? 5.162 -4.837 -6.777 1.00 70.38 119 LEU A CA 1
ATOM 904 C C . LEU A 1 119 ? 3.650 -5.055 -6.648 1.00 70.38 119 LEU A C 1
ATOM 906 O O . LEU A 1 119 ? 3.010 -4.493 -5.763 1.00 70.38 119 LEU A O 1
ATOM 910 N N . VAL A 1 120 ? 3.098 -5.965 -7.455 1.00 68.81 120 VAL A N 1
ATOM 911 C CA . VAL A 1 120 ? 1.678 -6.333 -7.379 1.00 68.81 120 VAL A CA 1
ATOM 912 C C . VAL A 1 120 ? 1.355 -7.040 -6.061 1.00 68.81 120 VAL A C 1
ATOM 914 O O . VAL A 1 120 ? 0.298 -6.799 -5.487 1.00 68.81 120 VAL A O 1
ATOM 917 N N . ALA A 1 121 ? 2.250 -7.888 -5.547 1.00 70.69 121 ALA A N 1
ATOM 918 C CA . ALA A 1 121 ? 2.051 -8.555 -4.262 1.00 70.69 121 ALA A CA 1
ATOM 919 C C . ALA A 1 121 ? 2.020 -7.561 -3.092 1.00 70.69 121 ALA A C 1
ATOM 921 O O . ALA A 1 121 ? 1.208 -7.728 -2.186 1.00 70.69 121 ALA A O 1
ATOM 922 N N . TRP A 1 122 ? 2.851 -6.515 -3.125 1.00 71.75 122 TRP A N 1
ATOM 923 C CA . TRP A 1 122 ? 2.811 -5.444 -2.131 1.00 71.75 122 TRP A CA 1
ATOM 924 C C . TRP A 1 122 ? 1.502 -4.651 -2.193 1.00 71.75 122 TRP A C 1
ATOM 926 O O . TRP A 1 122 ? 0.949 -4.336 -1.148 1.00 71.75 122 TRP A O 1
ATOM 936 N N . ALA A 1 123 ? 0.951 -4.411 -3.385 1.00 67.12 123 ALA A N 1
ATOM 937 C CA . ALA A 1 123 ? -0.350 -3.752 -3.532 1.00 67.12 123 ALA A CA 1
ATOM 938 C C . ALA A 1 123 ? -1.539 -4.565 -2.969 1.00 67.12 123 ALA A C 1
ATOM 940 O O . ALA A 1 123 ? -2.630 -4.021 -2.814 1.00 67.12 123 ALA A O 1
ATOM 941 N N . ILE A 1 124 ? -1.353 -5.860 -2.685 1.00 62.25 124 ILE A N 1
ATOM 942 C CA . ILE A 1 124 ? -2.383 -6.755 -2.129 1.00 62.25 124 ILE A CA 1
ATOM 943 C C . ILE A 1 124 ? -2.208 -6.963 -0.610 1.00 62.25 124 ILE A C 1
ATOM 945 O O . ILE A 1 124 ? -3.142 -7.423 0.050 1.00 62.25 124 ILE A O 1
ATOM 949 N N . ALA A 1 125 ? -1.022 -6.669 -0.067 1.00 59.22 125 ALA A N 1
ATOM 950 C CA . ALA A 1 125 ? -0.641 -6.928 1.326 1.00 59.22 125 ALA A CA 1
ATOM 951 C C . ALA A 1 125 ? -1.191 -5.877 2.303 1.00 59.22 125 ALA A C 1
ATOM 953 O O . ALA A 1 125 ? -1.633 -6.296 3.401 1.00 59.22 125 ALA A O 1
#

pLDDT: mean 73.58, std 11.88, range [41.81, 91.56]

Radius of gyration: 18.81 Å; chains: 1; bounding box: 53×24×52 Å

Foldseek 3Di:
DDDPPPDPPVVVVVVVVVLVVVVVVVVVVCLVCVLVVCVVLVHDSVVSVVLVVVLVVVLVVLVVVVVVVQVVVCVPPVDNPPVVVVLVVQLVVLVVVVVVLVVPPPSDPVSSVVVSVSSSSNSND

Secondary structure (DSSP, 8-state):
---------HHHHHHHHHHHHHHHHHHHHHHHHHHHHHHHTT--GGGHHHHHHHHHHHHHHHHHHHHHHHHHHHHHH--S-HHHHHHHHHHHHHHHHHHHHHHHSTT-TTHHHHHHHHHHHHHH-

Sequence (125 aa):
MARMNGQILWLQVWGLVLVQGAIALTWVIYNLYLADLLTQFGFPVALATPLLVLENILAAVIEPIMGNFSDGLQHRMGIRFPFIALGMILASACFIGIPAVVVFGGTSGLLRWLLPGVLVAWAIA